Protein AF-A0A7X8YZ94-F1 (afdb_monomer)

Solvent-accessible surface area (backbone atoms only — not comparable to full-atom values): 7710 Å² total; per-residue (Å²): 141,84,82,84,87,76,85,80,82,79,77,80,77,80,76,75,75,77,79,79,78,84,72,65,72,89,76,58,83,46,89,88,46,41,75,78,51,66,82,69,72,89,64,52,74,66,67,65,54,30,75,69,52,49,51,51,50,52,54,50,51,53,53,49,36,75,74,30,73,68,53,34,51,54,51,51,52,50,44,46,74,76,52,54,83,45,94,78,78,81,72,87,64,94,51,60,67,62,33,53,53,51,41,50,53,48,52,54,50,38,58,73,75,41,66,54,69,128

Sequence (118 aa):
MMWPFGNRTTRKARSFARMIRAKFDTAVTNADNMRHWANADGLSADAAASPDVRQTLRNRSRYEVANNSYARGIVLTLANDCVGTGPRLQLLTEDAEANDLIETAFAAWAAEIRLPAK

Mean predicted aligned error: 13.05 Å

Structure (mmCIF, N/CA/C/O backbone):
data_AF-A0A7X8YZ94-F1
#
_entry.id   AF-A0A7X8YZ94-F1
#
loop_
_atom_site.group_PDB
_atom_site.id
_atom_site.type_symbol
_atom_site.label_atom_id
_atom_site.label_alt_id
_atom_site.label_comp_id
_atom_site.label_asym_id
_atom_site.label_entity_id
_atom_site.label_seq_id
_atom_site.pdbx_PDB_ins_code
_atom_site.Cartn_x
_atom_site.Cartn_y
_atom_site.Cartn_z
_atom_site.occupancy
_atom_site.B_iso_or_equiv
_atom_site.auth_seq_id
_atom_site.auth_comp_id
_atom_site.auth_asym_id
_atom_site.auth_atom_id
_atom_site.pdbx_PDB_model_num
ATOM 1 N N . MET A 1 1 ? 38.980 46.867 -83.973 1.00 47.50 1 MET A N 1
ATOM 2 C CA . MET A 1 1 ? 38.712 46.767 -82.523 1.00 47.50 1 MET A CA 1
ATOM 3 C C . MET A 1 1 ? 37.343 46.122 -82.356 1.00 47.50 1 MET A C 1
ATOM 5 O O . MET A 1 1 ? 36.350 46.790 -82.593 1.00 47.50 1 MET A O 1
ATOM 9 N N . MET A 1 2 ? 37.276 44.811 -82.100 1.00 40.03 2 MET A N 1
ATOM 10 C CA . MET A 1 2 ? 36.005 44.083 -81.971 1.00 40.03 2 MET A CA 1
ATOM 11 C C . MET A 1 2 ? 36.185 42.960 -80.940 1.00 40.03 2 MET A C 1
ATOM 13 O O . MET A 1 2 ? 36.914 42.004 -81.186 1.00 40.03 2 MET A O 1
ATOM 17 N N . TRP A 1 3 ? 35.598 43.131 -79.756 1.00 48.47 3 TRP A N 1
ATOM 18 C CA . TRP A 1 3 ? 35.547 42.125 -78.687 1.00 48.47 3 TRP A CA 1
ATOM 19 C C . TRP A 1 3 ? 34.358 41.182 -78.930 1.00 48.47 3 TRP A C 1
ATOM 21 O O . TRP A 1 3 ? 33.282 41.685 -79.260 1.00 48.47 3 TRP A O 1
ATOM 31 N N . PRO A 1 4 ? 34.470 39.855 -78.727 1.00 61.88 4 PRO A N 1
ATOM 32 C CA . PRO A 1 4 ? 33.307 38.983 -78.778 1.00 61.88 4 PRO A CA 1
ATOM 33 C C . PRO A 1 4 ? 32.636 38.923 -77.398 1.00 61.88 4 PRO A C 1
ATOM 35 O O . PRO A 1 4 ? 33.272 38.619 -76.388 1.00 61.88 4 PRO A O 1
ATOM 38 N N . PHE A 1 5 ? 31.330 39.183 -77.351 1.00 59.12 5 PHE A N 1
ATOM 39 C CA . PHE A 1 5 ? 30.503 38.900 -76.181 1.00 59.12 5 PHE A CA 1
ATOM 40 C C . PHE A 1 5 ? 30.147 37.407 -76.169 1.00 59.12 5 PHE A C 1
ATOM 42 O O . PHE A 1 5 ? 29.375 36.933 -76.998 1.00 59.12 5 PHE A O 1
ATOM 49 N N . GLY A 1 6 ? 30.729 36.654 -75.234 1.00 54.31 6 GLY A N 1
ATOM 50 C CA . GLY A 1 6 ? 30.372 35.260 -74.969 1.00 54.31 6 GLY A CA 1
ATOM 51 C C . GLY A 1 6 ? 29.227 35.164 -73.959 1.00 54.31 6 GLY A C 1
ATOM 52 O O . GLY A 1 6 ? 29.354 35.633 -72.827 1.00 54.31 6 GLY A O 1
ATOM 53 N N . ASN A 1 7 ? 28.117 34.538 -74.353 1.00 61.88 7 ASN A N 1
ATOM 54 C CA . ASN A 1 7 ? 26.962 34.297 -73.489 1.00 61.88 7 ASN A CA 1
ATOM 55 C C . ASN A 1 7 ? 27.324 33.294 -72.378 1.00 61.88 7 ASN A C 1
ATOM 57 O O . ASN A 1 7 ? 27.590 32.123 -72.648 1.00 61.88 7 ASN A O 1
ATOM 61 N N . ARG A 1 8 ? 27.324 33.736 -71.114 1.00 61.97 8 ARG A N 1
ATOM 62 C CA . ARG A 1 8 ? 27.515 32.858 -69.949 1.00 61.97 8 ARG A CA 1
ATOM 63 C C . ARG A 1 8 ? 26.186 32.208 -69.567 1.00 61.97 8 ARG A C 1
ATOM 65 O O . ARG A 1 8 ? 25.359 32.822 -68.900 1.00 61.97 8 ARG A O 1
ATOM 72 N N . THR A 1 9 ? 25.992 30.949 -69.944 1.00 63.78 9 THR A N 1
ATOM 73 C CA . THR A 1 9 ? 24.918 30.103 -69.408 1.00 63.78 9 THR A CA 1
ATOM 74 C C . THR A 1 9 ? 25.173 29.830 -67.926 1.00 63.78 9 THR A C 1
ATOM 76 O O . THR A 1 9 ? 26.083 29.090 -67.552 1.00 63.78 9 THR A O 1
ATOM 79 N N . THR A 1 10 ? 24.360 30.422 -67.055 1.00 64.62 10 THR A N 1
ATOM 80 C CA . THR A 1 10 ? 24.384 30.143 -65.618 1.00 64.62 10 THR A CA 1
ATOM 81 C C . THR A 1 10 ? 23.721 28.788 -65.361 1.00 64.62 10 THR A C 1
ATOM 83 O O . THR A 1 10 ? 22.502 28.634 -65.410 1.00 64.62 10 THR A O 1
ATOM 86 N N . ARG A 1 11 ? 24.520 27.750 -65.088 1.00 61.88 11 ARG A N 1
ATOM 87 C CA . ARG A 1 11 ? 23.977 26.500 -64.539 1.00 61.88 11 ARG A CA 1
ATOM 88 C C . ARG A 1 11 ? 23.464 26.789 -63.127 1.00 61.88 11 ARG A C 1
ATOM 90 O O . ARG A 1 11 ? 24.261 26.987 -62.215 1.00 61.88 11 ARG A O 1
ATOM 97 N N . LYS A 1 12 ? 22.139 26.803 -62.936 1.00 64.25 12 LYS A N 1
ATOM 98 C CA . LYS A 1 12 ? 21.524 26.792 -61.598 1.00 64.25 12 LYS A CA 1
ATOM 99 C C . LYS A 1 12 ? 22.006 25.543 -60.857 1.00 64.25 12 LYS A C 1
ATOM 101 O O . LYS A 1 12 ? 21.608 24.430 -61.198 1.00 64.25 12 LYS A O 1
ATOM 106 N N . ALA A 1 13 ? 22.855 25.725 -59.849 1.00 64.88 13 ALA A N 1
ATOM 107 C CA . ALA A 1 13 ? 23.179 24.666 -58.908 1.00 64.88 13 ALA A CA 1
ATOM 108 C C . ALA A 1 13 ? 21.881 24.250 -58.202 1.00 64.88 13 ALA A C 1
ATOM 110 O O . ALA A 1 13 ? 21.235 25.066 -57.541 1.00 64.88 13 ALA A O 1
ATOM 111 N N . ARG A 1 14 ? 21.457 22.994 -58.377 1.00 64.44 14 ARG A N 1
ATOM 112 C CA . ARG A 1 14 ? 20.375 22.432 -57.567 1.00 64.44 14 ARG A CA 1
ATOM 113 C C . ARG A 1 14 ? 20.888 22.338 -56.134 1.00 64.44 14 ARG A C 1
ATOM 115 O O . ARG A 1 14 ? 21.676 21.455 -55.813 1.00 64.44 14 ARG A O 1
ATOM 122 N N . SER A 1 15 ? 20.445 23.268 -55.295 1.00 65.00 15 SER A N 1
ATOM 123 C CA . SER A 1 15 ? 20.515 23.131 -53.845 1.00 65.00 15 SER A CA 1
ATOM 124 C C . SER A 1 15 ? 19.702 21.894 -53.466 1.00 65.00 15 SER A C 1
ATOM 126 O O . SER A 1 15 ? 18.472 21.913 -53.496 1.00 65.00 15 SER A O 1
ATOM 128 N N . PHE A 1 16 ? 20.382 20.788 -53.172 1.00 64.31 16 PHE A N 1
ATOM 129 C CA . PHE A 1 16 ? 19.759 19.700 -52.436 1.00 64.31 16 PHE A CA 1
ATOM 130 C C . PHE A 1 16 ? 19.644 20.182 -50.996 1.00 64.31 16 PHE A C 1
ATO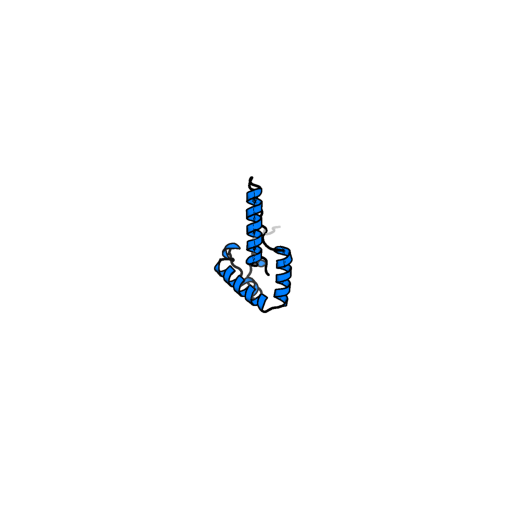M 132 O O . PHE A 1 16 ? 20.583 20.054 -50.212 1.00 64.31 16 PHE A O 1
ATOM 139 N N . ALA A 1 17 ? 18.504 20.790 -50.664 1.00 66.94 17 ALA A N 1
ATOM 140 C CA . ALA A 1 17 ? 18.170 21.071 -49.281 1.00 66.94 17 ALA A CA 1
ATOM 141 C C . ALA A 1 17 ? 18.211 19.731 -48.536 1.00 66.94 17 ALA A C 1
ATOM 143 O O . ALA A 1 17 ? 17.408 18.831 -48.794 1.00 66.94 17 ALA A O 1
ATOM 144 N N . ARG A 1 18 ? 19.220 19.557 -47.682 1.00 67.19 18 ARG A N 1
ATOM 145 C CA . ARG A 1 18 ? 19.407 18.354 -46.877 1.00 67.19 18 ARG A CA 1
ATOM 146 C C . ARG A 1 18 ? 18.214 18.280 -45.934 1.00 67.19 18 ARG A C 1
ATOM 148 O O . ARG A 1 18 ? 18.140 19.031 -44.969 1.00 67.19 18 ARG A O 1
ATOM 155 N N . MET A 1 19 ? 17.242 17.440 -46.275 1.00 70.56 19 MET A N 1
ATOM 156 C CA . MET A 1 19 ? 16.023 17.266 -45.497 1.00 70.56 19 MET A CA 1
ATOM 157 C C . MET A 1 19 ? 16.414 16.688 -44.137 1.00 70.56 19 MET A C 1
ATOM 159 O O . MET A 1 19 ? 16.689 15.494 -44.015 1.00 70.56 19 MET A O 1
ATOM 163 N N . ILE A 1 20 ? 16.502 17.549 -43.122 1.00 68.88 20 ILE A N 1
ATOM 164 C CA . ILE A 1 20 ? 16.715 17.121 -41.744 1.00 68.88 20 ILE A CA 1
ATOM 165 C C . ILE A 1 20 ? 15.451 16.374 -41.330 1.00 68.88 20 ILE A C 1
ATOM 167 O O . ILE A 1 20 ? 14.404 16.970 -41.094 1.00 68.88 20 ILE A O 1
ATOM 171 N N . ARG A 1 21 ? 15.542 15.046 -41.272 1.00 70.00 21 ARG A N 1
ATOM 172 C CA . ARG A 1 21 ? 14.525 14.221 -40.626 1.00 70.00 21 ARG A CA 1
ATOM 173 C C . ARG A 1 21 ? 14.792 14.265 -39.130 1.00 70.00 21 ARG A C 1
ATOM 175 O O . ARG A 1 21 ? 15.524 13.428 -38.612 1.00 70.00 21 ARG A O 1
ATOM 182 N N . ALA A 1 22 ? 14.238 15.271 -38.463 1.00 74.75 22 ALA A N 1
ATOM 183 C CA . ALA A 1 22 ? 14.191 15.283 -37.011 1.00 74.75 22 ALA A CA 1
ATOM 184 C C . ALA A 1 22 ? 13.347 14.084 -36.549 1.00 74.75 22 ALA A C 1
ATOM 186 O O . ALA A 1 22 ? 12.222 13.891 -37.011 1.00 74.75 22 ALA A O 1
ATOM 187 N N . LYS A 1 23 ? 13.920 13.252 -35.682 1.00 75.88 23 LYS A N 1
ATOM 188 C CA . LYS A 1 23 ? 13.223 12.175 -34.980 1.00 75.88 23 LYS A CA 1
ATOM 189 C C . LYS A 1 23 ? 13.490 12.347 -33.493 1.00 75.88 23 LYS A C 1
ATOM 191 O O . LYS A 1 23 ? 14.570 12.795 -33.116 1.00 75.88 23 LYS A O 1
ATOM 196 N N . PHE A 1 24 ? 12.518 11.983 -32.669 1.00 83.00 24 PHE A N 1
ATOM 197 C CA . PHE A 1 24 ? 12.734 11.884 -31.234 1.00 83.00 24 PHE A CA 1
ATOM 198 C C . PHE A 1 24 ? 13.593 10.654 -30.960 1.00 83.00 24 PHE A C 1
ATOM 200 O O . PHE A 1 24 ? 13.128 9.533 -31.150 1.00 83.00 24 PHE A O 1
ATOM 207 N N . ASP A 1 25 ? 14.842 10.873 -30.550 1.00 82.12 25 ASP A N 1
ATOM 208 C CA . ASP A 1 25 ? 15.812 9.807 -30.261 1.00 82.12 25 ASP A CA 1
ATOM 209 C C . ASP A 1 25 ? 15.289 8.843 -29.182 1.00 82.12 25 ASP A C 1
ATOM 211 O O . ASP A 1 25 ? 15.422 7.628 -29.287 1.00 82.12 25 ASP A O 1
ATOM 215 N N . THR A 1 26 ? 14.546 9.381 -28.212 1.00 82.44 26 THR A N 1
ATOM 216 C CA . THR A 1 26 ? 13.893 8.617 -27.141 1.00 82.44 26 THR A CA 1
ATOM 217 C C . THR A 1 26 ? 12.785 7.680 -27.623 1.00 82.44 26 THR A C 1
ATOM 219 O O . THR A 1 26 ? 12.491 6.701 -26.946 1.00 82.44 26 THR A O 1
ATOM 222 N N . ALA A 1 27 ? 12.173 7.954 -28.778 1.00 87.31 27 ALA A N 1
ATOM 223 C CA . ALA A 1 27 ? 11.101 7.140 -29.353 1.00 87.31 27 ALA A CA 1
ATOM 224 C C . ALA A 1 27 ? 11.616 6.099 -30.366 1.00 87.31 27 ALA A C 1
ATOM 226 O O . ALA A 1 27 ? 10.824 5.386 -30.983 1.00 87.31 27 ALA A O 1
ATOM 227 N N . VAL A 1 28 ? 12.932 6.019 -30.587 1.00 88.75 28 VAL A N 1
ATOM 228 C CA . VAL A 1 28 ? 13.536 5.019 -31.474 1.00 88.75 28 VAL A CA 1
ATOM 229 C C . VAL A 1 28 ? 13.706 3.707 -30.716 1.00 88.75 28 VAL A C 1
ATOM 231 O O . VAL A 1 28 ? 14.392 3.668 -29.701 1.00 88.75 28 VAL A O 1
ATOM 234 N N . THR A 1 29 ? 13.155 2.609 -31.234 1.00 89.94 29 THR A N 1
ATOM 235 C CA . THR A 1 29 ? 13.458 1.256 -30.739 1.00 89.94 29 THR A CA 1
ATOM 236 C C . THR A 1 29 ? 14.645 0.668 -31.507 1.00 89.94 29 THR A C 1
ATOM 238 O O . THR A 1 29 ? 14.600 0.551 -32.732 1.00 89.94 29 THR A O 1
ATOM 241 N N . ASN A 1 30 ? 15.712 0.297 -30.801 1.00 90.25 30 ASN A N 1
ATOM 242 C CA . ASN A 1 30 ? 16.925 -0.327 -31.332 1.00 90.25 30 ASN A CA 1
ATOM 243 C C . ASN A 1 30 ? 17.298 -1.577 -30.509 1.00 90.25 30 ASN A C 1
ATOM 245 O O . ASN A 1 30 ? 16.645 -1.894 -29.518 1.00 90.25 30 ASN A O 1
ATOM 249 N N . ALA A 1 31 ? 18.328 -2.318 -30.925 1.00 92.56 31 ALA A N 1
ATOM 250 C CA . ALA A 1 31 ? 18.723 -3.559 -30.251 1.00 92.56 31 ALA A CA 1
ATOM 251 C C . ALA A 1 31 ? 19.091 -3.356 -28.767 1.00 92.56 31 ALA A C 1
ATOM 253 O O . ALA A 1 31 ? 18.806 -4.227 -27.945 1.00 92.56 31 ALA A O 1
ATOM 254 N N . ASP A 1 32 ? 19.655 -2.195 -28.429 1.00 89.62 32 ASP A N 1
ATOM 255 C CA . ASP A 1 32 ? 20.117 -1.880 -27.077 1.00 89.62 32 ASP A CA 1
ATOM 256 C C . ASP A 1 32 ? 18.954 -1.557 -26.127 1.00 89.62 32 ASP A C 1
ATOM 258 O O . ASP A 1 32 ? 18.997 -1.908 -24.948 1.00 89.62 32 ASP A O 1
ATOM 262 N N . ASN A 1 33 ? 17.883 -0.928 -26.628 1.00 90.62 33 ASN A N 1
ATOM 263 C CA . ASN A 1 33 ? 16.756 -0.477 -25.806 1.00 90.62 33 ASN A CA 1
ATOM 264 C C . ASN A 1 33 ? 15.475 -1.315 -25.954 1.00 90.62 33 ASN A C 1
ATOM 266 O O . ASN A 1 33 ? 14.537 -1.134 -25.179 1.00 90.62 33 ASN A O 1
ATOM 270 N N . MET A 1 34 ? 15.433 -2.272 -26.885 1.00 90.25 34 MET A N 1
ATOM 271 C CA . MET A 1 34 ? 14.250 -3.105 -27.129 1.00 90.25 34 MET A CA 1
ATOM 272 C C . MET A 1 34 ? 13.782 -3.843 -25.871 1.00 90.25 34 MET A C 1
ATOM 274 O O . MET A 1 34 ? 12.588 -3.902 -25.604 1.00 90.25 34 MET A O 1
ATOM 278 N N . ARG A 1 35 ? 14.714 -4.369 -25.063 1.00 91.44 35 ARG A N 1
ATOM 279 C CA . ARG A 1 35 ? 14.376 -5.038 -23.792 1.00 91.44 35 ARG A CA 1
ATOM 280 C C . ARG A 1 35 ? 13.856 -4.068 -22.738 1.00 91.44 35 ARG A C 1
A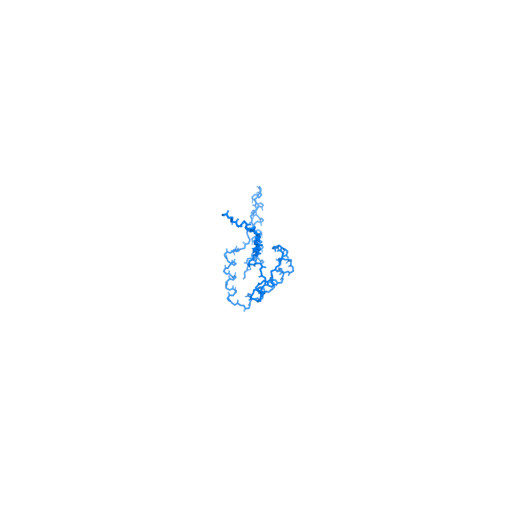TOM 282 O O . ARG A 1 35 ? 13.010 -4.447 -21.939 1.00 91.44 35 ARG A O 1
ATOM 289 N N . HIS A 1 36 ? 14.365 -2.839 -22.736 1.00 91.31 36 HIS A N 1
ATOM 290 C CA . HIS A 1 36 ? 13.945 -1.806 -21.795 1.00 91.31 36 HIS A CA 1
ATOM 291 C C . HIS A 1 36 ? 12.496 -1.379 -22.061 1.00 91.31 36 HIS A C 1
ATOM 293 O O . HIS A 1 36 ? 11.708 -1.257 -21.129 1.00 91.31 36 HIS A O 1
ATOM 299 N N . TRP A 1 37 ? 12.125 -1.243 -23.337 1.00 92.69 37 TRP A N 1
ATOM 300 C CA . TRP A 1 37 ? 10.784 -0.833 -23.760 1.00 92.69 37 TRP A CA 1
ATOM 301 C C . TRP A 1 37 ? 9.813 -1.991 -24.020 1.00 92.69 37 TRP A C 1
ATOM 303 O O . TRP A 1 37 ? 8.680 -1.746 -24.418 1.00 92.69 37 TRP A O 1
ATOM 313 N N . ALA A 1 38 ? 10.215 -3.244 -23.787 1.00 91.50 38 ALA A N 1
ATOM 314 C CA . ALA A 1 38 ? 9.411 -4.422 -24.130 1.00 91.50 38 ALA A CA 1
ATOM 315 C C . ALA A 1 38 ? 8.024 -4.448 -23.462 1.00 91.50 38 ALA A C 1
ATOM 317 O O . ALA A 1 38 ? 7.086 -4.996 -24.030 1.00 91.50 38 ALA A O 1
ATOM 318 N N . ASN A 1 39 ? 7.900 -3.842 -22.277 1.00 90.75 39 ASN A N 1
ATOM 319 C CA . ASN A 1 39 ? 6.649 -3.759 -21.519 1.00 90.75 39 ASN A CA 1
ATOM 320 C C . ASN A 1 39 ? 6.009 -2.362 -21.576 1.00 90.75 39 ASN A C 1
ATOM 322 O O . ASN A 1 39 ? 5.138 -2.064 -20.765 1.00 90.75 39 ASN A O 1
ATOM 326 N N . ALA A 1 40 ? 6.468 -1.481 -22.467 1.00 91.50 40 ALA A N 1
ATOM 327 C CA . ALA A 1 40 ? 5.831 -0.186 -22.656 1.00 91.50 40 ALA A CA 1
ATOM 328 C C . ALA A 1 40 ? 4.512 -0.384 -23.410 1.00 91.50 40 ALA A C 1
ATOM 330 O O . ALA A 1 40 ? 4.501 -0.852 -24.549 1.00 91.50 40 ALA A O 1
ATOM 331 N N . ASP A 1 41 ? 3.405 -0.022 -22.773 1.00 90.56 41 ASP A N 1
ATOM 332 C CA . ASP A 1 41 ? 2.073 -0.063 -23.360 1.00 90.56 41 ASP A CA 1
ATOM 333 C C . ASP A 1 41 ? 1.432 1.335 -23.375 1.00 90.56 41 A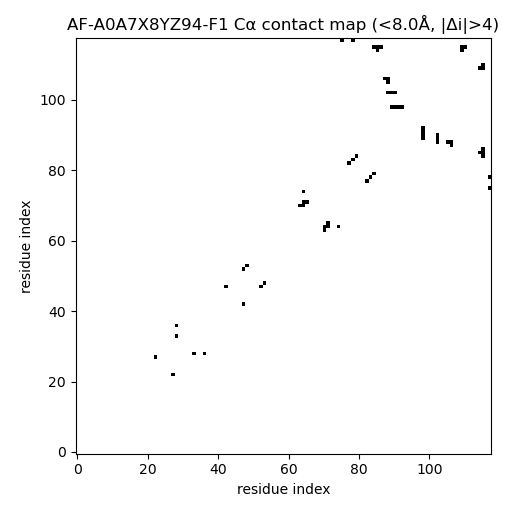SP A C 1
ATOM 335 O O . ASP A 1 41 ? 1.999 2.321 -22.901 1.00 90.56 41 ASP A O 1
ATOM 339 N N . GLY A 1 42 ? 0.267 1.433 -24.013 1.00 92.94 42 GLY A N 1
ATOM 340 C CA . GLY A 1 42 ? -0.537 2.655 -24.049 1.00 92.94 42 GLY A CA 1
ATOM 341 C C . GLY A 1 42 ? -1.649 2.675 -23.003 1.00 92.94 42 GLY A C 1
ATOM 342 O O . GLY A 1 42 ? -2.625 3.402 -23.191 1.00 92.94 42 GLY A O 1
ATOM 343 N N . LEU A 1 43 ? -1.582 1.830 -21.969 1.00 94.00 43 LEU A N 1
ATOM 344 C CA . LEU A 1 43 ? -2.646 1.730 -20.980 1.00 94.00 43 LEU A CA 1
ATOM 345 C C . LEU A 1 43 ? -2.617 2.933 -20.036 1.00 94.00 43 LEU A C 1
ATOM 347 O O . LEU A 1 43 ? -1.567 3.453 -19.660 1.00 94.00 43 LEU A O 1
ATOM 351 N N . SER A 1 44 ? -3.804 3.364 -19.609 1.00 94.19 44 SER A N 1
ATOM 352 C CA . SER A 1 44 ? -3.905 4.230 -18.437 1.00 94.19 44 SER A CA 1
ATOM 353 C C . SER A 1 44 ? -3.505 3.451 -17.180 1.00 94.19 44 SER A C 1
ATOM 355 O O . SER A 1 44 ? -3.570 2.219 -17.153 1.00 94.19 44 SER A O 1
ATOM 357 N N . ALA A 1 45 ? -3.150 4.165 -16.109 1.00 91.50 45 ALA A N 1
ATOM 358 C CA . ALA A 1 45 ? -2.791 3.543 -14.834 1.00 91.50 45 ALA A CA 1
ATOM 359 C C . ALA A 1 45 ? -3.882 2.579 -14.322 1.00 91.50 45 ALA A C 1
ATOM 361 O O . ALA A 1 45 ? -3.567 1.477 -13.877 1.00 91.50 45 ALA A O 1
ATOM 362 N N . ASP A 1 46 ? -5.158 2.952 -14.459 1.00 93.31 46 ASP A N 1
ATOM 363 C CA . ASP A 1 46 ? -6.286 2.114 -14.036 1.00 93.31 46 ASP A CA 1
ATOM 364 C C . ASP A 1 46 ? -6.450 0.859 -14.899 1.00 93.31 46 ASP A C 1
ATOM 366 O O . ASP A 1 46 ? -6.729 -0.222 -14.375 1.00 93.31 46 ASP A O 1
ATOM 370 N N . ALA A 1 47 ? -6.259 0.984 -16.217 1.00 93.81 47 ALA A N 1
ATOM 371 C CA . ALA A 1 47 ? -6.361 -0.141 -17.139 1.00 93.81 47 ALA A CA 1
ATOM 372 C C . ALA A 1 47 ? -5.212 -1.143 -16.936 1.00 93.81 47 ALA A C 1
ATOM 374 O O . ALA A 1 47 ? -5.448 -2.352 -16.919 1.00 93.81 47 ALA A O 1
ATOM 375 N N . ALA A 1 48 ? -3.988 -0.649 -16.715 1.00 94.50 48 ALA A N 1
ATOM 376 C CA . ALA A 1 48 ? -2.831 -1.479 -16.383 1.00 94.50 48 ALA A CA 1
ATOM 377 C C . ALA A 1 48 ? -2.991 -2.166 -15.015 1.00 94.50 48 ALA A C 1
ATOM 379 O O . ALA A 1 48 ? -2.609 -3.323 -14.834 1.00 94.50 48 ALA A O 1
ATOM 380 N N . ALA A 1 49 ? -3.614 -1.485 -14.051 1.00 94.25 49 ALA A N 1
ATOM 381 C CA . ALA A 1 49 ? -3.895 -2.011 -12.723 1.00 94.25 49 ALA A CA 1
ATOM 382 C C . ALA A 1 49 ? -5.265 -2.704 -12.640 1.00 94.25 49 ALA A C 1
ATOM 384 O O . ALA A 1 49 ? -5.974 -2.516 -11.653 1.00 94.25 49 ALA A O 1
ATOM 385 N N . SER A 1 50 ? -5.650 -3.514 -13.632 1.00 95.75 50 SER A N 1
ATOM 386 C CA . SER A 1 50 ? -6.938 -4.226 -13.641 1.00 95.75 50 SER A CA 1
ATOM 387 C C . SER A 1 50 ? -7.144 -5.118 -12.395 1.00 95.75 50 SER A C 1
ATOM 389 O O . SER A 1 50 ? -6.175 -5.484 -11.716 1.00 95.75 50 SER A O 1
ATOM 391 N N . PRO A 1 51 ? -8.392 -5.502 -12.051 1.00 96.88 51 PRO A N 1
ATOM 392 C CA . PRO A 1 51 ? -8.666 -6.334 -10.876 1.00 96.88 51 PRO A CA 1
ATOM 393 C C . PRO A 1 51 ? -7.828 -7.622 -10.805 1.00 96.88 51 PRO A C 1
ATOM 395 O O . PRO A 1 51 ? -7.274 -7.927 -9.744 1.00 96.88 51 PRO A O 1
ATOM 398 N N . ASP A 1 52 ? -7.664 -8.319 -11.931 1.00 96.94 52 ASP A N 1
ATOM 399 C CA . ASP A 1 52 ? -6.900 -9.570 -12.020 1.00 96.94 52 ASP A CA 1
ATOM 400 C C . ASP A 1 52 ? -5.392 -9.346 -11.851 1.00 96.94 52 ASP A C 1
ATOM 402 O O . ASP A 1 52 ? -4.709 -10.107 -11.153 1.00 96.94 52 ASP A O 1
ATOM 406 N N . VAL A 1 53 ? -4.865 -8.254 -12.420 1.00 96.56 53 VAL A N 1
ATOM 407 C CA . VAL A 1 53 ? -3.464 -7.850 -12.231 1.00 96.56 53 VAL A CA 1
ATOM 408 C C . VAL A 1 53 ? -3.211 -7.541 -10.757 1.00 96.56 53 VAL A C 1
ATOM 410 O O . VAL A 1 53 ? -2.273 -8.078 -10.164 1.00 96.56 53 VAL A O 1
ATOM 413 N N . ARG A 1 54 ? -4.088 -6.764 -10.108 1.00 97.00 54 ARG A N 1
ATOM 414 C CA . ARG A 1 54 ? -3.978 -6.460 -8.670 1.00 97.00 54 ARG A CA 1
ATOM 415 C C . ARG A 1 54 ? -4.075 -7.710 -7.804 1.00 97.00 54 ARG A C 1
ATOM 417 O O . ARG A 1 54 ? -3.384 -7.796 -6.790 1.00 97.00 54 ARG A O 1
ATOM 424 N N . GLN A 1 55 ? -4.932 -8.667 -8.157 1.00 97.50 55 GLN A N 1
ATOM 425 C CA . GLN A 1 55 ? -5.026 -9.941 -7.442 1.00 97.50 55 GLN A CA 1
ATOM 426 C C . GLN A 1 55 ? -3.718 -10.731 -7.551 1.00 97.50 55 GLN A C 1
ATOM 428 O O . GLN A 1 55 ? -3.199 -11.212 -6.542 1.00 97.50 55 GLN A O 1
ATOM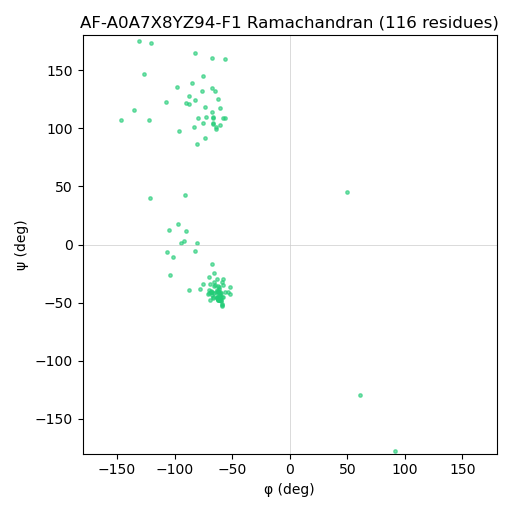 433 N N . THR A 1 56 ? -3.150 -10.802 -8.754 1.00 97.56 56 THR A N 1
ATOM 434 C CA . THR A 1 56 ? -1.872 -11.473 -9.009 1.00 97.56 56 THR A CA 1
ATOM 435 C C . THR A 1 56 ? -0.732 -10.823 -8.227 1.00 97.56 56 THR A C 1
ATOM 437 O O . THR A 1 56 ? 0.019 -11.524 -7.547 1.00 97.56 56 THR A O 1
ATOM 440 N N . LEU A 1 57 ? -0.627 -9.491 -8.265 1.00 97.00 57 LEU A N 1
ATOM 441 C CA . LEU A 1 57 ? 0.380 -8.742 -7.512 1.00 97.00 57 LEU A CA 1
ATOM 442 C C . LEU A 1 57 ? 0.236 -8.972 -6.006 1.00 97.00 57 LEU A C 1
ATOM 444 O O . LEU A 1 57 ? 1.216 -9.322 -5.360 1.00 97.00 57 LEU A O 1
ATOM 448 N N . ARG A 1 58 ? -0.979 -8.880 -5.445 1.00 96.44 58 ARG A N 1
ATOM 449 C CA . ARG A 1 58 ? -1.213 -9.150 -4.014 1.00 96.44 58 ARG A CA 1
ATOM 450 C C . ARG A 1 58 ? -0.772 -10.556 -3.613 1.00 96.44 58 ARG A C 1
ATOM 452 O O . ARG A 1 58 ? -0.105 -10.705 -2.592 1.00 96.44 58 ARG A O 1
ATOM 459 N N . ASN A 1 59 ? -1.111 -11.572 -4.406 1.00 97.06 59 ASN A N 1
ATOM 460 C CA . ASN A 1 59 ? -0.734 -12.957 -4.118 1.00 97.06 59 ASN A CA 1
ATOM 461 C C . ASN A 1 59 ? 0.790 -13.142 -4.133 1.00 97.06 59 ASN A C 1
ATOM 463 O O . ASN A 1 59 ? 1.350 -13.723 -3.205 1.00 97.06 59 ASN A O 1
AT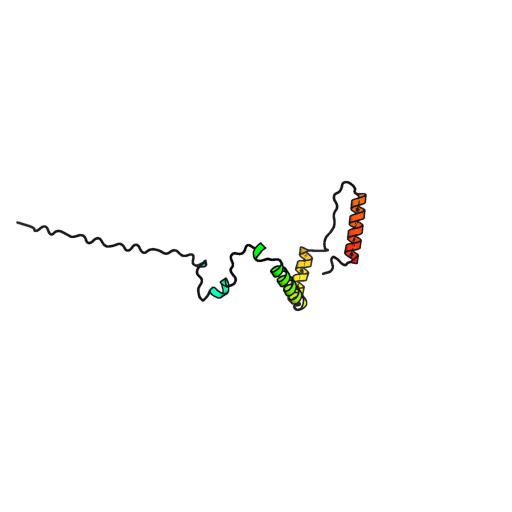OM 467 N N . ARG A 1 60 ? 1.467 -12.601 -5.153 1.00 97.44 60 ARG A N 1
ATOM 468 C CA . ARG A 1 60 ? 2.928 -12.691 -5.289 1.00 97.44 60 ARG A CA 1
ATOM 469 C C . ARG A 1 60 ? 3.656 -11.912 -4.199 1.00 97.44 60 ARG A C 1
ATOM 471 O O . ARG A 1 60 ? 4.554 -12.462 -3.574 1.00 97.44 60 ARG A O 1
ATOM 478 N N . SER A 1 61 ? 3.234 -10.680 -3.915 1.00 95.75 61 SER A N 1
ATOM 479 C CA . SER A 1 61 ? 3.836 -9.859 -2.863 1.00 95.75 61 SER A CA 1
ATOM 480 C C . SER A 1 61 ? 3.685 -10.499 -1.485 1.00 95.75 61 SER A C 1
ATOM 482 O O . SER A 1 61 ? 4.641 -10.504 -0.719 1.00 95.75 61 SER A O 1
ATOM 484 N N . ARG A 1 62 ? 2.523 -11.091 -1.166 1.00 94.12 62 ARG A N 1
ATOM 485 C CA . ARG A 1 62 ? 2.336 -11.827 0.099 1.00 94.12 62 ARG A CA 1
ATOM 486 C C . ARG A 1 62 ? 3.297 -13.005 0.218 1.00 94.12 62 ARG A C 1
ATOM 488 O O . ARG A 1 62 ? 3.886 -13.190 1.277 1.00 94.12 62 ARG A O 1
ATOM 495 N N . TYR A 1 63 ? 3.451 -13.777 -0.857 1.00 96.25 63 TYR A N 1
ATOM 496 C CA . TYR A 1 63 ? 4.387 -14.894 -0.879 1.00 96.25 63 TYR A CA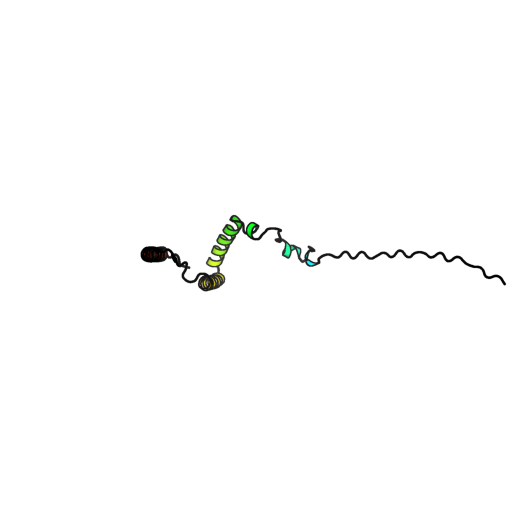 1
ATOM 497 C C . TYR A 1 63 ? 5.832 -14.416 -0.690 1.00 96.25 63 TYR A C 1
ATOM 499 O O . TYR A 1 63 ? 6.534 -14.939 0.168 1.00 96.25 63 TYR A O 1
ATOM 507 N N . GLU A 1 64 ? 6.266 -13.392 -1.424 1.00 97.00 64 GLU A N 1
ATOM 508 C CA . GLU A 1 64 ? 7.634 -12.872 -1.325 1.00 97.00 64 GLU A CA 1
ATOM 509 C C . GLU A 1 64 ? 7.942 -12.343 0.081 1.00 97.00 64 GLU A C 1
ATOM 511 O O . GLU A 1 64 ? 8.936 -12.723 0.692 1.00 97.00 64 GLU A O 1
ATOM 516 N N . VAL A 1 65 ? 7.045 -11.532 0.649 1.00 96.31 65 VAL A N 1
ATOM 517 C CA . VAL A 1 65 ? 7.207 -10.973 2.000 1.00 96.31 65 VAL A CA 1
ATOM 518 C C . VAL A 1 65 ? 7.255 -12.069 3.067 1.00 96.31 65 VAL A C 1
ATOM 520 O O . VAL A 1 65 ? 7.996 -11.943 4.039 1.00 96.31 65 VAL A O 1
ATOM 523 N N . ALA A 1 66 ? 6.498 -13.155 2.898 1.00 94.31 66 ALA A N 1
ATOM 524 C CA . ALA A 1 66 ? 6.526 -14.278 3.831 1.00 94.31 66 ALA A CA 1
ATOM 525 C C . ALA A 1 66 ? 7.841 -15.077 3.776 1.00 94.31 66 ALA A C 1
ATOM 527 O O . ALA A 1 66 ? 8.235 -15.655 4.786 1.00 94.31 66 ALA A O 1
ATOM 528 N N . ASN A 1 67 ? 8.522 -15.099 2.625 1.00 96.94 67 ASN A N 1
ATOM 529 C CA . ASN A 1 67 ? 9.729 -15.903 2.405 1.00 96.94 67 ASN A CA 1
ATOM 530 C C . ASN A 1 67 ? 11.038 -15.099 2.485 1.00 96.94 67 ASN A C 1
ATOM 532 O O . ASN A 1 67 ? 12.116 -15.687 2.542 1.00 96.94 67 ASN A O 1
ATOM 536 N N . ASN A 1 68 ? 10.964 -13.768 2.517 1.00 96.62 68 ASN A N 1
ATOM 537 C CA . ASN A 1 68 ? 12.123 -12.884 2.518 1.00 96.62 68 ASN A CA 1
ATOM 538 C C . ASN A 1 68 ? 12.117 -11.975 3.755 1.00 96.62 68 ASN A C 1
ATOM 540 O O . ASN A 1 68 ? 11.344 -11.019 3.853 1.00 96.62 68 ASN A O 1
ATOM 544 N N . SER A 1 69 ? 13.011 -12.251 4.709 1.00 94.44 69 SER A N 1
ATOM 545 C CA . SER A 1 69 ? 13.086 -11.518 5.980 1.00 94.44 69 SER A CA 1
ATOM 546 C C . SER A 1 69 ? 13.427 -10.033 5.812 1.00 94.44 69 SER A C 1
ATOM 548 O O . SER A 1 69 ? 12.951 -9.213 6.599 1.00 94.44 69 SER A O 1
ATOM 550 N N . TYR A 1 70 ? 14.184 -9.667 4.773 1.00 96.25 70 TYR A N 1
ATOM 551 C CA . TYR A 1 70 ? 14.494 -8.273 4.455 1.00 96.25 70 TYR A CA 1
ATOM 552 C C . TYR A 1 70 ? 13.248 -7.533 3.958 1.00 96.25 70 TYR A C 1
ATOM 554 O O . TYR A 1 70 ? 12.899 -6.473 4.481 1.00 96.25 70 TYR A O 1
ATOM 562 N N . ALA A 1 71 ? 12.518 -8.141 3.016 1.00 95.19 71 ALA A N 1
ATOM 563 C CA . ALA A 1 71 ? 11.246 -7.605 2.537 1.00 95.19 71 ALA A CA 1
ATOM 564 C C . ALA A 1 71 ? 10.230 -7.476 3.683 1.00 95.19 71 ALA A C 1
ATOM 566 O O . ALA A 1 71 ? 9.569 -6.446 3.808 1.00 95.19 71 ALA A O 1
ATOM 567 N N . ARG A 1 72 ? 10.157 -8.477 4.571 1.00 94.62 72 ARG A N 1
ATOM 568 C CA . ARG A 1 72 ? 9.304 -8.440 5.766 1.00 94.62 72 ARG A CA 1
ATOM 569 C C . ARG A 1 72 ? 9.638 -7.273 6.689 1.00 94.62 72 ARG A C 1
ATOM 571 O O . ARG A 1 72 ? 8.719 -6.593 7.138 1.00 94.62 72 ARG A O 1
ATOM 578 N N . GLY A 1 73 ? 10.921 -7.033 6.957 1.00 95.44 73 GLY A N 1
ATOM 579 C CA . GLY A 1 73 ? 11.366 -5.903 7.773 1.00 95.44 73 GLY A CA 1
ATOM 580 C C . GLY A 1 73 ? 10.915 -4.561 7.192 1.00 95.44 73 GLY A C 1
ATOM 581 O O . GLY A 1 73 ? 10.265 -3.786 7.888 1.00 95.44 73 GLY A O 1
ATOM 582 N N . ILE A 1 74 ? 11.176 -4.332 5.900 1.00 95.25 74 ILE A N 1
ATOM 583 C CA . ILE A 1 74 ? 10.785 -3.095 5.201 1.00 95.25 74 ILE A CA 1
ATOM 584 C C . ILE A 1 74 ? 9.268 -2.895 5.229 1.00 95.25 74 ILE A C 1
ATOM 586 O O . ILE A 1 74 ? 8.789 -1.813 5.570 1.00 95.25 74 ILE A O 1
ATOM 590 N N . VAL A 1 75 ? 8.502 -3.934 4.887 1.00 93.06 75 VAL A N 1
ATOM 591 C CA . VAL A 1 75 ? 7.037 -3.851 4.844 1.00 93.06 75 VAL A CA 1
ATOM 592 C C . VAL A 1 75 ? 6.459 -3.564 6.225 1.00 93.06 75 VAL A C 1
ATOM 594 O O .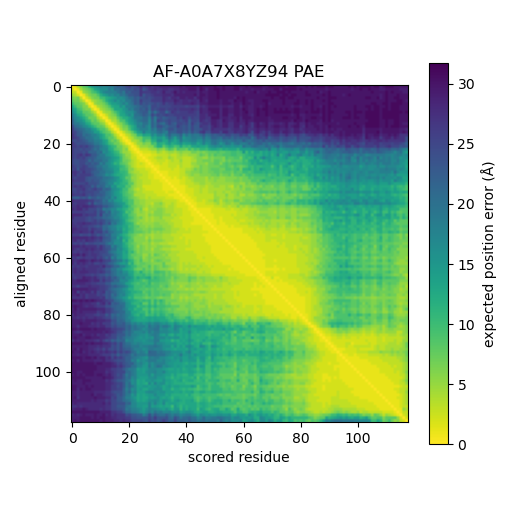 VAL A 1 75 ? 5.536 -2.762 6.326 1.00 93.06 75 VAL A O 1
ATOM 597 N N . LEU A 1 76 ? 7.003 -4.161 7.290 1.00 91.06 76 LEU A N 1
ATOM 598 C CA . LEU A 1 76 ? 6.532 -3.902 8.649 1.00 91.06 76 LEU A CA 1
ATOM 599 C C . LEU A 1 76 ? 6.796 -2.453 9.076 1.00 91.06 76 LEU A C 1
ATOM 601 O O . LEU A 1 76 ? 5.906 -1.831 9.653 1.00 91.06 76 LEU A O 1
ATOM 605 N N . THR A 1 77 ? 7.968 -1.898 8.756 1.00 93.00 77 THR A N 1
ATOM 606 C CA . THR A 1 77 ? 8.270 -0.479 9.002 1.00 93.00 77 THR A CA 1
ATOM 607 C C . THR A 1 77 ? 7.276 0.424 8.277 1.00 93.00 77 THR A C 1
ATOM 609 O O . THR A 1 77 ? 6.602 1.225 8.916 1.00 93.00 77 THR A O 1
ATOM 612 N N . LEU A 1 78 ? 7.081 0.224 6.970 1.00 90.75 78 LEU A N 1
ATOM 613 C CA . LEU A 1 78 ? 6.135 1.026 6.188 1.00 90.75 78 LEU A CA 1
ATOM 614 C C . LEU A 1 78 ? 4.691 0.875 6.684 1.00 90.75 78 LEU A C 1
ATOM 616 O O . LEU A 1 78 ? 3.951 1.850 6.760 1.00 90.75 78 LEU A O 1
ATOM 620 N N . ALA A 1 79 ? 4.273 -0.333 7.063 1.00 88.31 79 ALA A N 1
ATOM 621 C CA . ALA A 1 79 ? 2.945 -0.560 7.623 1.00 88.31 79 ALA A CA 1
ATOM 622 C C . ALA A 1 79 ? 2.771 0.125 8.987 1.00 88.31 79 ALA A C 1
ATOM 624 O O . ALA A 1 79 ? 1.665 0.539 9.338 1.00 88.31 79 ALA A O 1
ATOM 625 N N . ASN A 1 80 ? 3.831 0.233 9.787 1.00 86.81 80 ASN A N 1
ATOM 626 C CA . ASN A 1 80 ? 3.822 0.987 11.040 1.00 86.81 80 ASN A CA 1
ATOM 627 C C . ASN A 1 80 ? 3.681 2.486 10.801 1.00 86.81 80 ASN A C 1
ATOM 629 O O . ASN A 1 80 ? 2.823 3.090 11.439 1.00 86.81 80 ASN A O 1
ATOM 633 N N . ASP A 1 81 ? 4.400 3.036 9.829 1.00 88.62 81 ASP A N 1
ATOM 634 C CA . ASP A 1 81 ? 4.393 4.476 9.565 1.00 88.62 81 ASP A CA 1
ATOM 635 C C . ASP A 1 81 ? 3.139 4.937 8.805 1.00 88.62 81 ASP A C 1
ATOM 637 O O . ASP A 1 81 ? 2.591 5.998 9.094 1.00 88.62 81 ASP A O 1
ATOM 641 N N . CYS A 1 82 ? 2.649 4.143 7.847 1.00 84.25 82 CYS A N 1
ATOM 642 C CA . CYS A 1 82 ? 1.510 4.530 7.010 1.00 84.25 82 CYS A CA 1
ATOM 643 C C . CYS A 1 82 ? 0.148 4.160 7.611 1.00 84.25 82 CYS A C 1
ATOM 645 O O . CYS A 1 82 ? -0.807 4.915 7.453 1.00 84.25 82 CYS A O 1
ATOM 647 N N . VAL A 1 83 ? 0.025 2.987 8.246 1.00 81.81 83 VAL A N 1
ATOM 648 C CA . VAL A 1 83 ? -1.267 2.474 8.754 1.00 81.81 83 VAL A CA 1
ATOM 649 C C . VAL A 1 83 ? -1.387 2.632 10.274 1.00 81.81 83 VAL A C 1
ATOM 651 O O . VAL A 1 83 ? -2.495 2.729 10.800 1.00 81.81 83 VAL A O 1
ATOM 654 N N . GLY A 1 84 ? -0.269 2.672 11.006 1.00 82.88 84 GLY A N 1
ATOM 655 C CA . GLY A 1 84 ? -0.282 2.875 12.455 1.00 82.88 84 GLY A CA 1
ATOM 656 C C . GLY A 1 84 ? -1.029 1.771 13.208 1.00 82.88 84 GLY A C 1
ATOM 657 O O . GLY A 1 84 ? -0.764 0.583 13.011 1.00 82.88 84 GLY A O 1
ATOM 658 N N . THR A 1 85 ? -1.947 2.163 14.090 1.00 78.81 85 THR A N 1
ATOM 659 C CA . THR A 1 85 ? -2.733 1.272 14.962 1.00 78.81 85 THR A CA 1
ATOM 660 C C . THR A 1 85 ? -4.049 0.797 14.339 1.00 78.81 85 THR A C 1
ATOM 662 O O . THR A 1 85 ? -4.867 0.201 15.036 1.00 78.81 85 THR A O 1
ATOM 665 N N . GLY A 1 86 ? -4.246 1.012 13.034 1.00 79.31 86 GLY A N 1
ATOM 666 C CA . GLY A 1 86 ? -5.452 0.603 12.316 1.00 79.31 86 GLY A CA 1
ATOM 667 C C . GLY A 1 86 ? -6.547 1.679 12.287 1.00 79.31 86 GLY A C 1
ATOM 668 O O . GLY A 1 86 ? -6.343 2.800 12.758 1.00 79.31 86 GLY A O 1
ATOM 669 N N . PRO A 1 87 ? -7.705 1.366 11.681 1.00 83.19 87 PRO A N 1
ATOM 670 C CA . PRO A 1 87 ? -8.779 2.332 11.488 1.00 83.19 87 PRO A CA 1
ATOM 671 C C . PRO A 1 87 ? -9.413 2.736 12.824 1.00 83.19 87 PRO A C 1
ATOM 673 O O . PRO A 1 87 ? -9.741 1.886 13.651 1.00 83.19 87 PRO A O 1
ATOM 676 N N . ARG A 1 88 ? -9.630 4.042 13.006 1.00 84.75 88 ARG A N 1
ATOM 677 C CA . ARG A 1 88 ? -10.430 4.601 14.101 1.00 84.75 88 ARG A CA 1
ATOM 678 C C . ARG A 1 88 ? -11.748 5.108 13.536 1.00 84.75 88 ARG A C 1
ATOM 680 O O . ARG A 1 88 ? -11.738 5.930 12.622 1.00 84.75 88 ARG A O 1
ATOM 687 N N . LEU A 1 89 ? -12.857 4.587 14.055 1.00 90.31 89 LEU A N 1
ATOM 688 C CA . LEU A 1 89 ? -14.179 5.110 13.740 1.00 90.31 89 LEU A CA 1
ATOM 689 C C . LEU A 1 89 ? -14.377 6.414 14.513 1.00 90.31 89 LEU A C 1
ATOM 691 O O . LEU A 1 89 ? -14.085 6.458 15.702 1.00 90.31 89 LEU A O 1
ATOM 695 N N . GLN A 1 90 ? -14.849 7.445 13.819 1.00 93.19 90 GLN A N 1
ATOM 696 C CA . GLN A 1 90 ? -15.272 8.701 14.419 1.00 93.19 90 GLN A CA 1
ATOM 697 C C . GLN A 1 90 ? -16.604 9.101 13.783 1.00 93.19 90 GLN A C 1
ATOM 699 O O . GLN A 1 90 ? -16.670 9.328 12.571 1.00 93.19 90 GLN A O 1
ATOM 704 N N . LEU A 1 91 ? -17.662 9.142 14.584 1.00 95.62 91 LEU A N 1
ATOM 705 C CA . LEU A 1 91 ? -18.998 9.550 14.181 1.00 95.62 91 LEU A CA 1
ATOM 706 C C . LEU A 1 91 ? -19.229 11.008 14.572 1.00 95.62 91 LEU A C 1
ATOM 708 O O . LEU A 1 91 ? -18.885 11.453 15.660 1.00 95.62 91 LEU A O 1
ATOM 712 N N . LEU A 1 92 ? -19.806 11.767 13.644 1.00 95.38 92 LEU A N 1
ATOM 713 C CA . LEU A 1 92 ? -20.033 13.207 13.784 1.00 95.38 92 LEU A CA 1
ATOM 714 C C . LEU A 1 92 ? -21.524 13.537 13.659 1.00 95.38 92 LEU A C 1
ATOM 716 O O . LEU A 1 92 ? -21.899 14.496 12.985 1.00 95.38 92 LEU A O 1
ATOM 720 N N . THR A 1 93 ? -22.382 12.698 14.243 1.00 95.19 93 THR A N 1
ATOM 721 C CA . THR A 1 93 ? -23.825 12.972 14.302 1.00 95.19 93 THR A CA 1
ATOM 722 C C . THR A 1 93 ? -24.152 13.919 15.460 1.00 95.19 93 THR A C 1
ATOM 724 O O . THR A 1 93 ? -23.321 14.120 16.346 1.00 95.19 93 THR A O 1
ATOM 727 N N . GLU A 1 94 ? -25.356 14.499 15.464 1.00 96.81 94 GLU A N 1
ATOM 728 C CA . GLU A 1 94 ? -25.814 15.401 16.535 1.00 96.81 94 GLU A CA 1
ATOM 729 C C . GLU A 1 94 ? -26.029 14.688 17.885 1.00 96.81 94 GLU A C 1
ATOM 731 O O . GLU A 1 94 ? -26.073 15.346 18.923 1.00 96.81 94 GLU A O 1
ATOM 736 N N . ASP A 1 95 ? -26.132 13.354 17.889 1.00 96.12 95 ASP A N 1
ATOM 737 C CA . ASP A 1 95 ? -26.318 12.538 19.089 1.00 96.12 95 ASP A CA 1
ATOM 738 C C . ASP A 1 95 ? -24.970 11.999 19.593 1.00 96.12 95 ASP A C 1
ATOM 740 O O . ASP A 1 95 ? -24.437 11.003 19.097 1.00 96.12 95 ASP A O 1
ATOM 744 N N . ALA A 1 96 ? -24.402 12.686 20.586 1.00 94.75 96 ALA A N 1
ATOM 745 C CA . ALA A 1 96 ? -23.114 12.322 21.169 1.00 94.75 96 ALA A CA 1
ATOM 746 C C . ALA A 1 96 ? -23.144 10.965 21.894 1.00 94.75 96 ALA A C 1
ATOM 748 O O . ALA A 1 96 ? -22.166 10.224 21.829 1.00 94.75 96 ALA A O 1
ATOM 749 N N . GLU A 1 97 ? -24.259 10.610 22.538 1.00 95.75 97 GLU A N 1
ATOM 750 C CA . GLU A 1 97 ? -24.370 9.351 23.283 1.00 95.75 97 GLU A CA 1
ATOM 751 C C . GLU A 1 97 ? -24.405 8.157 22.322 1.00 95.75 97 GLU A C 1
ATOM 753 O O . GLU A 1 97 ? -23.713 7.155 22.529 1.00 95.75 97 GLU A O 1
ATOM 758 N N . ALA A 1 98 ? -25.146 8.286 21.219 1.00 95.62 98 ALA A N 1
ATOM 759 C CA . ALA A 1 98 ? -25.153 7.282 20.164 1.00 95.62 98 ALA A CA 1
ATOM 760 C C . ALA A 1 98 ? -23.776 7.136 19.493 1.00 95.62 98 ALA A C 1
ATOM 762 O O . ALA A 1 98 ? -23.348 6.009 19.223 1.00 95.62 98 ALA A O 1
ATOM 763 N N . ASN A 1 99 ? -23.069 8.247 19.247 1.00 96.38 99 ASN A N 1
ATOM 764 C CA . ASN A 1 99 ? -21.717 8.219 18.683 1.00 96.38 99 ASN A CA 1
ATOM 765 C C . ASN A 1 99 ? -20.762 7.422 19.590 1.00 96.38 99 ASN A C 1
ATOM 767 O O . ASN A 1 99 ? -20.154 6.455 19.127 1.00 96.38 99 ASN A O 1
ATOM 771 N N . ASP A 1 100 ? -20.701 7.762 20.881 1.00 95.81 100 ASP A N 1
ATOM 772 C CA . ASP A 1 100 ? -19.815 7.116 21.858 1.00 95.81 100 ASP A CA 1
ATOM 773 C C . ASP A 1 100 ? -20.105 5.615 21.994 1.00 95.81 100 ASP A C 1
ATOM 775 O O . ASP A 1 100 ? -19.184 4.791 22.057 1.00 95.81 100 ASP A O 1
ATOM 779 N N . LEU A 1 101 ? -21.387 5.232 21.997 1.00 97.19 101 LEU A N 1
ATOM 780 C CA . LEU A 1 101 ? -21.802 3.834 22.084 1.00 97.19 101 LEU A CA 1
ATOM 781 C C . LEU A 1 101 ? -21.318 3.030 20.872 1.00 97.19 101 LEU A C 1
ATOM 783 O O . LEU A 1 101 ? -20.769 1.935 21.030 1.00 97.19 101 LEU A O 1
ATOM 787 N N . ILE A 1 102 ? -21.498 3.566 19.663 1.00 96.50 102 ILE A N 1
ATOM 788 C CA . ILE A 1 102 ? -21.107 2.881 18.427 1.00 96.50 102 ILE A CA 1
ATOM 789 C C . ILE A 1 102 ? -19.583 2.830 18.291 1.00 96.50 102 ILE A C 1
ATOM 791 O O . ILE A 1 102 ? -19.041 1.782 17.937 1.00 96.50 102 ILE A O 1
ATOM 795 N N . GLU A 1 103 ? -18.879 3.919 18.594 1.00 96.50 103 GLU A N 1
ATOM 796 C CA . GLU A 1 103 ? -17.414 3.960 18.573 1.00 96.50 103 GLU A CA 1
ATOM 797 C C . GLU A 1 103 ? -16.808 2.962 19.566 1.00 96.50 103 GLU A C 1
ATOM 799 O O . GLU A 1 103 ? -15.895 2.210 19.213 1.00 96.50 103 GLU A O 1
ATOM 804 N N . THR A 1 104 ? -17.371 2.873 20.774 1.00 95.56 104 THR A N 1
ATOM 805 C CA . THR A 1 104 ? -16.960 1.888 21.782 1.00 95.56 104 THR A CA 1
ATOM 806 C C . THR A 1 104 ? -17.193 0.457 21.298 1.00 95.56 104 THR A C 1
ATOM 808 O O . THR A 1 104 ? -16.295 -0.386 21.388 1.00 95.56 104 THR A O 1
ATOM 811 N N . ALA A 1 105 ? -18.372 0.172 20.737 1.00 95.56 105 ALA A N 1
ATOM 812 C CA . ALA A 1 105 ? -18.695 -1.146 20.198 1.00 95.56 105 ALA A CA 1
ATOM 813 C C . ALA A 1 105 ? -17.772 -1.533 19.029 1.00 95.56 105 ALA A C 1
ATOM 815 O O . ALA A 1 105 ? -17.291 -2.667 18.962 1.00 95.56 105 ALA A O 1
ATOM 816 N N . PHE A 1 106 ? -17.472 -0.585 18.138 1.00 94.06 106 PHE A N 1
ATOM 817 C CA . PHE A 1 106 ? -16.537 -0.782 17.035 1.00 94.06 106 PHE A CA 1
ATOM 818 C C . PHE A 1 106 ? -15.123 -1.073 17.540 1.00 94.06 106 PHE A C 1
ATOM 820 O O . PHE A 1 106 ? -14.484 -2.004 17.050 1.00 94.06 106 PHE A O 1
ATOM 827 N N . ALA A 1 107 ? -14.638 -0.324 18.536 1.00 91.69 107 ALA A N 1
ATOM 828 C CA . ALA A 1 107 ? -13.320 -0.542 19.125 1.00 91.69 107 ALA A CA 1
ATOM 829 C C . ALA A 1 107 ? -13.204 -1.933 19.772 1.00 91.69 107 ALA A C 1
ATOM 831 O O . ALA A 1 107 ? -12.209 -2.630 19.556 1.00 91.69 107 ALA A O 1
ATOM 832 N N . ALA A 1 108 ? -14.234 -2.365 20.506 1.00 92.88 108 ALA A N 1
ATOM 833 C CA . ALA A 1 108 ? -14.287 -3.696 21.106 1.00 92.88 108 ALA A CA 1
ATOM 834 C C . ALA A 1 108 ? -14.276 -4.802 20.039 1.00 92.88 108 ALA A C 1
ATOM 836 O O . ALA A 1 108 ? -13.472 -5.732 20.112 1.00 92.88 108 ALA A O 1
ATOM 837 N N . TRP A 1 109 ? -15.110 -4.671 19.005 1.00 93.81 109 TRP A N 1
ATOM 838 C CA . TRP A 1 109 ? -15.135 -5.612 17.886 1.00 93.81 109 TRP A CA 1
ATOM 839 C C . TRP A 1 109 ? -13.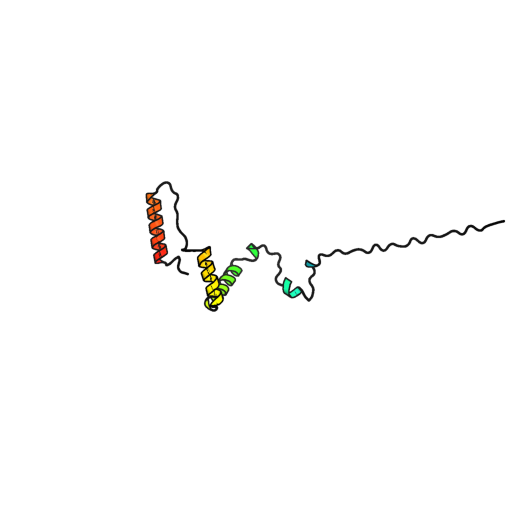793 -5.666 17.143 1.00 93.81 109 TRP A C 1
ATOM 841 O O . TRP A 1 109 ? -13.277 -6.753 16.882 1.00 93.81 109 TRP A O 1
ATOM 851 N N . ALA A 1 110 ? -13.193 -4.511 16.841 1.00 91.19 110 ALA A N 1
ATOM 852 C CA . ALA A 1 110 ? -11.911 -4.421 16.148 1.00 91.19 110 ALA A CA 1
ATOM 853 C C . ALA A 1 110 ? -10.776 -5.086 16.944 1.00 91.19 110 ALA A C 1
ATOM 855 O O . ALA A 1 110 ? -9.901 -5.721 16.349 1.00 91.19 110 ALA A O 1
ATOM 856 N N . ALA A 1 111 ? -10.796 -4.976 18.276 1.00 88.12 111 ALA A N 1
ATOM 857 C CA . ALA A 1 111 ? -9.857 -5.672 19.150 1.00 88.12 111 ALA A CA 1
ATOM 858 C C . ALA A 1 111 ? -10.063 -7.197 19.115 1.00 88.12 111 ALA A C 1
ATOM 860 O O . ALA A 1 111 ? -9.088 -7.933 18.955 1.00 88.12 111 ALA A O 1
ATOM 861 N N . GLU A 1 112 ? -11.315 -7.660 19.189 1.00 92.69 112 GLU A N 1
ATOM 862 C CA . GLU A 1 112 ? -11.674 -9.085 19.193 1.00 92.69 112 GLU A CA 1
ATOM 863 C C . GLU A 1 112 ? -11.190 -9.804 17.927 1.00 92.69 112 GLU A C 1
ATOM 865 O O . GLU A 1 112 ? -10.513 -10.831 17.991 1.00 92.69 112 GLU A O 1
ATOM 870 N N . ILE A 1 113 ? -11.450 -9.221 16.753 1.00 91.12 113 ILE A N 1
ATOM 871 C CA . ILE A 1 113 ? -11.019 -9.811 15.476 1.00 91.12 113 ILE A CA 1
ATOM 872 C C . ILE A 1 113 ? -9.544 -9.537 15.153 1.00 91.12 113 ILE A C 1
ATOM 874 O O . ILE A 1 113 ? -9.065 -9.925 14.086 1.00 91.12 113 ILE A O 1
ATOM 878 N N . ARG A 1 114 ? -8.829 -8.841 16.048 1.00 86.19 114 ARG A N 1
ATOM 879 C CA . ARG A 1 114 ? -7.463 -8.344 15.842 1.00 86.19 114 ARG A CA 1
ATOM 880 C C . ARG A 1 114 ? -7.321 -7.585 14.526 1.00 86.19 114 ARG A C 1
ATOM 882 O O . ARG A 1 114 ? -6.355 -7.781 13.791 1.00 86.19 114 ARG A O 1
ATOM 889 N N . LEU A 1 115 ? -8.274 -6.703 14.241 1.00 82.62 115 LEU A N 1
ATOM 890 C CA . LEU A 1 115 ? -8.300 -5.907 13.017 1.00 82.62 115 LEU A CA 1
ATOM 891 C C . LEU A 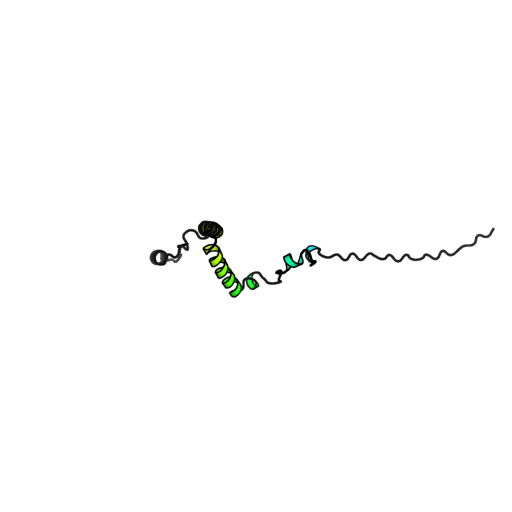1 115 ? -6.970 -5.162 12.760 1.00 82.62 115 LEU A C 1
ATOM 893 O O . LEU A 1 115 ? -6.558 -5.103 11.603 1.00 82.62 115 LEU A O 1
ATOM 897 N N . PRO A 1 116 ? -6.255 -4.645 13.785 1.00 72.94 116 PRO A N 1
ATOM 898 C CA . PRO A 1 116 ? -4.956 -3.998 13.592 1.00 72.94 116 PRO A CA 1
ATOM 899 C C . PRO A 1 116 ? -3.744 -4.933 13.490 1.00 72.94 116 PRO A C 1
ATOM 901 O O . PRO A 1 116 ? -2.632 -4.434 13.310 1.00 72.94 116 PRO A O 1
ATOM 904 N N . ALA A 1 117 ? -3.895 -6.246 13.695 1.00 68.00 117 ALA A N 1
ATOM 905 C CA . ALA A 1 117 ? -2.747 -7.148 13.744 1.00 68.00 117 ALA A CA 1
ATOM 906 C C . ALA A 1 117 ? -2.031 -7.213 12.384 1.00 68.00 117 ALA A C 1
ATOM 908 O O . ALA A 1 117 ? -2.666 -7.375 11.341 1.00 68.00 117 ALA A O 1
ATOM 909 N N . LYS A 1 118 ? -0.700 -7.070 12.425 1.00 61.19 118 LYS A N 1
ATOM 910 C CA . LYS A 1 118 ? 0.214 -7.044 11.272 1.00 61.19 118 LYS A CA 1
ATOM 911 C C . LYS A 1 118 ? 0.993 -8.344 11.145 1.00 61.19 118 LYS A C 1
ATOM 913 O O . LYS A 1 118 ? 1.461 -8.849 12.191 1.00 61.19 118 LYS A O 1
#

Radius of gyration: 35.81 Å; Cα contacts (8 Å, |Δi|>4): 33; chains: 1; bounding box: 65×63×106 Å

pLDDT: mean 85.91, std 13.27, range [40.03, 97.56]

Secondary structure (DSSP, 8-state):
------------------------GGG---TTTTTTSTT-----HHHHT-HHHHHHHHHHHHHHHHH-HHHHHHHHHHHHHHHTT--------S-HHHHHHHHHHHHHHHHHTTTT--

Foldseek 3Di:
DDDDDDDDDDDPDPPPPPPPPDDDPVPDDDPVCCVVCVPPDPDDPDRCCDPVVVVVCVVVLVVCLVVDVVSVVVVVVCCCVPQNQHDQDADDDPDPVVRVVVSVVVVVVCVVVVVRDD